Protein AF-A0A1A8K3P5-F1 (afdb_monomer_lite)

Organism: Nothobranchius kuhntae (NCBI:txid321403)

Foldseek 3Di:
DPPCPDPVNCVVQVVVVHDDDDDDPPCCCPPPCCNVPPVVVVD

Secondary structure (DSSP, 8-state):
--GGGSHHHHHHHHHTT---PPPPTT-HHHH-HHHHHTGGGG-

Radius of gyration: 12.73 Å; chains: 1; bounding box: 22×21×31 Å

Sequence (43 aa):
MRAHLTDGVKKQVKQMISELAVIPGGLTKELQPLDIGVNRAFK

pLDDT: mean 93.69, std 4.82, range [69.62, 98.38]

Structure (mmCIF, N/CA/C/O backbone):
data_AF-A0A1A8K3P5-F1
#
_entry.id   AF-A0A1A8K3P5-F1
#
loop_
_atom_site.group_PDB
_atom_site.id
_atom_site.type_symbol
_atom_site.label_atom_id
_atom_site.label_alt_id
_atom_site.label_comp_id
_atom_site.label_asym_id
_atom_site.label_entity_id
_atom_site.label_seq_id
_atom_site.pdbx_PDB_ins_code
_atom_site.Cartn_x
_atom_site.Cartn_y
_atom_site.Cartn_z
_atom_site.occupancy
_atom_site.B_iso_or_equiv
_atom_site.auth_seq_id
_atom_site.auth_comp_id
_atom_site.auth_asym_id
_atom_site.auth_atom_id
_atom_site.pdbx_PDB_model_num
ATOM 1 N N . MET A 1 1 ? -7.977 -11.870 -1.451 1.00 69.62 1 MET A N 1
ATOM 2 C CA . MET A 1 1 ? -7.987 -11.103 -0.182 1.00 69.62 1 MET A CA 1
ATOM 3 C C . MET A 1 1 ? -7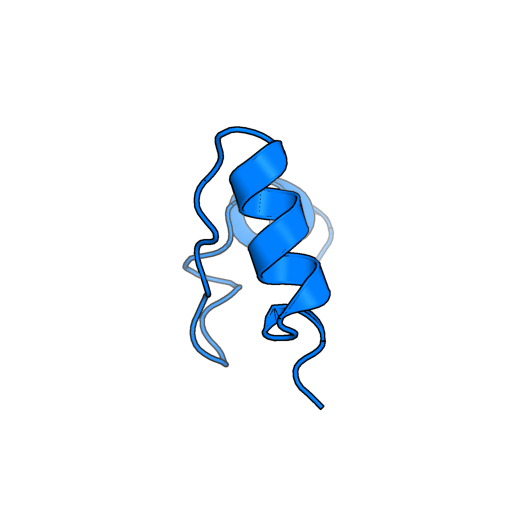.112 -9.860 -0.348 1.00 69.62 1 MET A C 1
ATOM 5 O O . MET A 1 1 ? -6.008 -9.997 -0.856 1.00 69.62 1 MET A O 1
ATOM 9 N N . ARG A 1 2 ? -7.587 -8.652 -0.001 1.00 89.50 2 ARG A N 1
ATOM 10 C CA . ARG A 1 2 ? -6.801 -7.401 -0.106 1.00 89.50 2 ARG A CA 1
ATOM 11 C C . ARG A 1 2 ? -6.126 -7.095 1.238 1.00 89.50 2 ARG A C 1
ATOM 13 O O . ARG A 1 2 ? -6.698 -6.392 2.062 1.00 89.50 2 ARG A O 1
ATOM 20 N N . ALA A 1 3 ? -4.931 -7.649 1.468 1.00 92.00 3 ALA A N 1
ATOM 21 C CA . ALA A 1 3 ? -4.233 -7.568 2.762 1.00 92.00 3 ALA A CA 1
ATOM 22 C C . ALA A 1 3 ? -4.003 -6.123 3.257 1.00 92.00 3 ALA A C 1
ATOM 24 O O . ALA A 1 3 ? -4.149 -5.844 4.446 1.00 92.00 3 ALA A O 1
ATOM 25 N N . HIS A 1 4 ? -3.745 -5.189 2.336 1.00 93.00 4 HIS A N 1
ATOM 26 C CA . HIS A 1 4 ? -3.540 -3.767 2.632 1.00 93.00 4 HIS A CA 1
ATOM 27 C C . HIS A 1 4 ? -4.798 -3.034 3.140 1.00 93.00 4 HIS A C 1
ATOM 29 O O . HIS A 1 4 ? -4.691 -1.900 3.585 1.00 93.00 4 HIS A O 1
ATOM 35 N N . LEU A 1 5 ? -5.988 -3.648 3.085 1.00 94.00 5 LEU A N 1
ATOM 36 C CA . LEU A 1 5 ? -7.244 -3.043 3.555 1.00 94.00 5 LEU A CA 1
ATOM 37 C C . LEU A 1 5 ? -7.705 -3.558 4.921 1.00 94.00 5 LEU A C 1
ATOM 39 O O . LEU A 1 5 ? -8.763 -3.137 5.393 1.00 94.00 5 LEU A O 1
ATOM 43 N N . THR A 1 6 ? -6.953 -4.468 5.538 1.00 96.50 6 THR A N 1
ATOM 44 C CA . THR A 1 6 ? -7.303 -5.005 6.858 1.00 96.50 6 THR A CA 1
ATOM 45 C C . THR A 1 6 ? -7.278 -3.906 7.920 1.00 96.50 6 THR A C 1
ATOM 47 O O . THR A 1 6 ? -6.497 -2.953 7.841 1.00 96.50 6 THR A O 1
ATOM 50 N N . ASP A 1 7 ? -8.119 -4.037 8.944 1.00 96.06 7 ASP A N 1
ATOM 51 C CA . ASP A 1 7 ? -8.208 -3.023 10.000 1.00 96.06 7 ASP A CA 1
ATOM 52 C C . ASP A 1 7 ? -6.915 -2.914 10.814 1.00 96.06 7 ASP A C 1
ATOM 54 O O . ASP A 1 7 ? -6.544 -1.818 11.234 1.00 96.06 7 ASP A O 1
ATOM 58 N N . GLY A 1 8 ? -6.178 -4.022 10.958 1.00 96.94 8 GLY A N 1
ATOM 59 C CA . GLY A 1 8 ? -4.843 -4.026 11.557 1.00 96.94 8 GLY A CA 1
ATOM 60 C C . GLY A 1 8 ? -3.870 -3.112 10.810 1.00 96.94 8 GLY A C 1
ATOM 61 O O . GLY A 1 8 ? -3.234 -2.262 11.432 1.00 96.94 8 GLY A O 1
ATOM 62 N N . VAL A 1 9 ? -3.827 -3.208 9.475 1.00 96.62 9 VAL A N 1
ATOM 63 C CA . VAL A 1 9 ? -2.979 -2.345 8.635 1.00 96.62 9 VAL A CA 1
ATOM 64 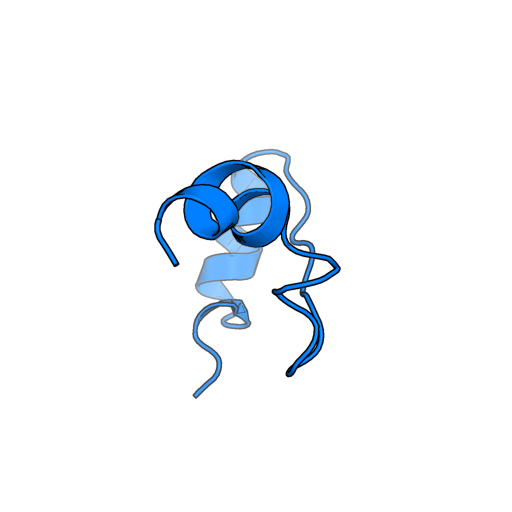C C . VAL A 1 9 ? -3.400 -0.880 8.755 1.00 96.62 9 VAL A C 1
ATOM 66 O O . VAL A 1 9 ? -2.556 -0.018 8.991 1.00 96.62 9 VAL A O 1
ATOM 69 N N . LYS A 1 10 ? -4.703 -0.575 8.676 1.00 95.81 10 LYS A N 1
ATOM 70 C CA . LYS A 1 10 ? -5.199 0.807 8.827 1.00 95.81 10 LYS A CA 1
ATOM 71 C C . LYS A 1 10 ? -4.842 1.404 10.191 1.00 95.81 10 LYS A C 1
ATOM 73 O O . LYS A 1 10 ? -4.458 2.570 10.267 1.00 95.81 10 LYS A O 1
ATOM 78 N N . LYS A 1 11 ? -4.969 0.618 11.266 1.00 97.50 11 LYS A N 1
ATOM 79 C CA . LYS A 1 11 ? -4.615 1.042 12.627 1.00 97.50 11 LYS A CA 1
ATOM 80 C C . LYS A 1 11 ? -3.121 1.333 12.740 1.00 97.50 11 LYS A C 1
ATOM 82 O O . LYS A 1 11 ? -2.757 2.376 13.276 1.00 97.50 11 LYS A O 1
ATOM 87 N N . GLN A 1 12 ? -2.279 0.451 12.207 1.00 97.75 12 GLN A N 1
ATOM 88 C CA . GLN A 1 12 ? -0.829 0.615 12.238 1.00 97.75 12 GLN A CA 1
ATOM 89 C C . GLN A 1 12 ? -0.378 1.871 11.477 1.00 97.75 12 GLN A C 1
ATOM 91 O O . GLN A 1 12 ? 0.399 2.658 12.007 1.00 97.75 12 GLN A O 1
ATOM 96 N N . VAL A 1 13 ? -0.922 2.120 10.282 1.00 97.44 13 VAL A N 1
ATOM 97 C CA . VAL A 1 13 ? -0.591 3.318 9.488 1.00 97.44 13 VAL A CA 1
ATOM 98 C C . VAL A 1 13 ? -0.983 4.607 10.223 1.00 97.44 13 VAL A C 1
ATOM 100 O O . VAL A 1 13 ? -0.190 5.546 10.279 1.00 97.44 13 VAL A O 1
ATOM 103 N N . LYS A 1 14 ? -2.150 4.634 10.886 1.00 97.19 14 LYS A N 1
ATOM 104 C CA . LYS A 1 14 ? -2.547 5.773 11.734 1.00 97.19 14 LYS A CA 1
ATOM 105 C C . LYS A 1 14 ? -1.601 5.991 12.919 1.00 97.19 14 LYS A C 1
ATOM 107 O O . LYS A 1 14 ? -1.303 7.134 13.245 1.00 97.19 14 LYS A O 1
ATOM 112 N N . GLN A 1 15 ? -1.118 4.920 13.556 1.00 98.38 15 GLN A N 1
ATOM 113 C CA . GLN A 1 15 ? -0.138 5.014 14.651 1.00 98.38 15 GLN A CA 1
ATOM 114 C C . GLN A 1 15 ? 1.207 5.586 14.186 1.00 98.38 15 GLN A C 1
ATOM 116 O O . GLN A 1 15 ? 1.901 6.224 14.969 1.00 98.38 15 GLN A O 1
ATOM 121 N N . MET A 1 16 ? 1.547 5.404 12.910 1.00 98.12 16 MET A N 1
ATOM 122 C CA . MET A 1 16 ? 2.727 5.996 12.277 1.00 98.12 16 MET A CA 1
ATOM 123 C C . MET A 1 16 ? 2.520 7.455 11.837 1.00 98.12 16 MET A C 1
ATOM 125 O O . MET A 1 16 ? 3.378 7.997 11.146 1.00 98.12 16 MET A O 1
ATOM 129 N N . ILE A 1 17 ? 1.396 8.093 12.194 1.00 97.69 17 ILE A N 1
ATOM 130 C CA . ILE A 1 17 ? 1.059 9.468 11.780 1.00 97.69 17 ILE A CA 1
ATOM 131 C C . ILE A 1 17 ? 1.109 9.590 10.246 1.00 97.69 17 ILE A C 1
ATOM 133 O O . ILE A 1 17 ? 1.697 10.501 9.673 1.00 97.69 17 ILE A O 1
ATOM 137 N N . SER A 1 18 ? 0.549 8.592 9.567 1.00 96.94 18 SER A N 1
ATOM 138 C CA . SER A 1 18 ? 0.582 8.468 8.112 1.00 96.94 18 SER A CA 1
ATOM 139 C C . SER A 1 18 ? -0.815 8.193 7.564 1.00 96.94 18 SER A C 1
ATOM 141 O O . SER A 1 18 ? -1.691 7.687 8.271 1.00 96.94 18 SER A O 1
ATOM 143 N N . GLU A 1 19 ? -1.016 8.490 6.281 1.00 94.69 19 GLU A N 1
ATOM 144 C CA . GLU A 1 19 ? -2.232 8.136 5.551 1.00 94.69 19 GLU A CA 1
ATOM 145 C C . GLU A 1 19 ? -1.977 7.007 4.554 1.00 94.69 19 GLU A C 1
ATOM 147 O O . GLU A 1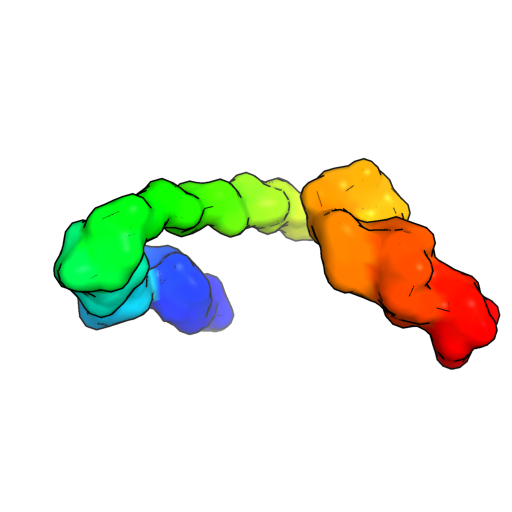 19 ? -0.929 6.932 3.911 1.00 94.69 19 GLU A O 1
ATOM 152 N N . LEU A 1 20 ? -2.956 6.109 4.422 1.00 94.31 20 LEU A N 1
ATOM 153 C CA . LEU A 1 20 ? -2.884 4.997 3.482 1.00 94.31 20 LEU A CA 1
ATOM 154 C C . LEU A 1 20 ? -3.480 5.408 2.132 1.00 94.31 20 LEU A C 1
ATOM 156 O O . LEU A 1 20 ? -4.701 5.472 1.986 1.00 94.31 20 LEU A O 1
ATOM 160 N N . ALA A 1 21 ? -2.625 5.599 1.129 1.00 93.88 21 ALA A N 1
ATOM 161 C CA . ALA A 1 21 ? -3.048 5.751 -0.260 1.00 93.88 21 ALA A CA 1
ATOM 162 C C . ALA A 1 21 ? -3.260 4.373 -0.911 1.00 93.88 21 ALA A C 1
ATOM 164 O O . ALA A 1 21 ? -2.339 3.558 -0.988 1.00 93.88 21 ALA A O 1
ATOM 165 N N . VAL A 1 22 ? -4.476 4.105 -1.393 1.00 93.69 22 VAL A N 1
ATOM 166 C CA . VAL A 1 22 ? -4.819 2.854 -2.087 1.00 93.69 22 VAL A CA 1
ATOM 167 C C . VAL A 1 22 ? -4.889 3.112 -3.586 1.00 93.69 22 VAL A C 1
ATOM 169 O O . VAL A 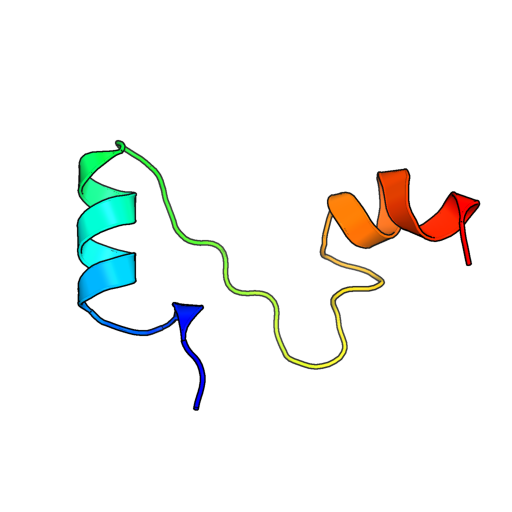1 22 ? -5.701 3.909 -4.046 1.00 93.69 22 VAL A O 1
ATOM 172 N N . ILE A 1 23 ? -4.064 2.402 -4.353 1.00 94.50 23 ILE A N 1
ATOM 173 C CA . ILE A 1 23 ? -4.054 2.492 -5.815 1.00 94.50 23 ILE A CA 1
ATOM 174 C C . ILE A 1 23 ? -5.110 1.531 -6.380 1.00 94.50 23 ILE A C 1
ATOM 176 O O . ILE A 1 23 ? -5.115 0.351 -6.007 1.00 94.50 23 ILE A O 1
ATOM 180 N N . PRO A 1 24 ? -6.005 1.991 -7.273 1.00 92.06 24 PRO A N 1
ATOM 181 C CA . PRO A 1 24 ? -6.950 1.113 -7.949 1.00 92.06 24 PRO A CA 1
ATOM 182 C C . PRO A 1 24 ? -6.248 0.002 -8.738 1.00 92.06 24 PRO A C 1
ATOM 184 O O . PRO A 1 24 ? -5.136 0.164 -9.245 1.00 92.06 24 PRO A O 1
ATOM 187 N N . GLY A 1 25 ? -6.915 -1.146 -8.861 1.00 91.69 25 GLY A N 1
ATOM 188 C CA . GLY A 1 25 ? -6.378 -2.275 -9.617 1.00 91.69 25 GLY A CA 1
ATOM 189 C C . GLY A 1 25 ? -6.072 -1.886 -11.065 1.00 91.69 25 GLY A C 1
ATOM 190 O O . GLY A 1 25 ? -6.8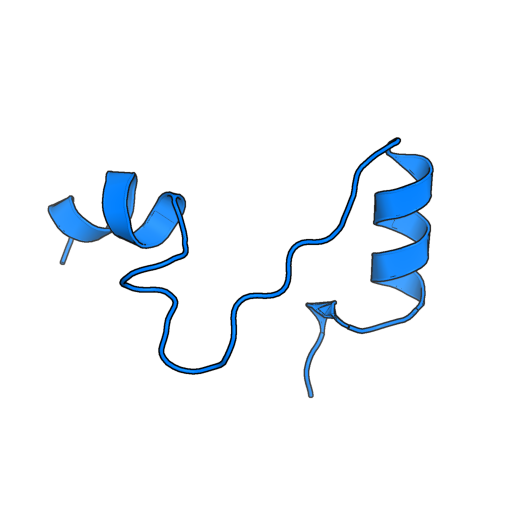79 -1.228 -11.710 1.00 91.69 25 GLY A O 1
ATOM 191 N N . GLY A 1 26 ? -4.905 -2.298 -11.562 1.00 93.56 26 GLY A N 1
ATOM 192 C CA . GLY A 1 26 ? -4.451 -2.013 -12.928 1.00 93.56 26 GLY A CA 1
ATOM 193 C C . GLY A 1 26 ? -3.622 -0.735 -13.085 1.00 93.56 26 GLY A C 1
ATOM 194 O O . GLY A 1 26 ? -2.892 -0.631 -14.062 1.00 93.56 26 GLY A O 1
ATOM 195 N N . LEU A 1 27 ? -3.642 0.182 -12.111 1.00 95.88 27 LEU A N 1
ATOM 196 C CA . LEU A 1 27 ? -3.006 1.500 -12.251 1.00 95.88 27 LEU A CA 1
ATOM 197 C C . LEU A 1 27 ? -1.604 1.605 -11.628 1.00 95.88 27 LEU A C 1
ATOM 199 O O . LEU A 1 27 ? -1.048 2.696 -11.548 1.00 95.88 27 LEU A O 1
ATOM 203 N N . THR A 1 28 ? -0.988 0.510 -11.163 1.00 93.81 28 THR A N 1
ATOM 204 C CA . THR A 1 28 ? 0.314 0.607 -10.465 1.00 93.81 28 THR A CA 1
ATOM 205 C C . THR A 1 28 ? 1.428 1.142 -11.365 1.00 93.81 28 THR A C 1
ATOM 207 O O . THR A 1 28 ? 2.235 1.949 -10.918 1.00 93.81 28 THR A O 1
ATOM 210 N N . LYS A 1 29 ? 1.409 0.806 -12.661 1.00 93.00 29 LYS A N 1
ATOM 211 C CA . LYS A 1 29 ? 2.368 1.314 -13.659 1.00 93.00 29 LYS A CA 1
ATOM 212 C C . LYS A 1 29 ? 2.286 2.827 -13.896 1.00 93.00 29 LYS A C 1
ATOM 214 O O . LYS A 1 29 ? 3.194 3.378 -14.507 1.00 93.00 29 LYS A O 1
ATOM 219 N N . GLU A 1 30 ? 1.211 3.470 -13.449 1.00 94.62 30 GLU A N 1
ATOM 220 C CA . GLU A 1 30 ? 0.910 4.887 -13.690 1.00 94.62 30 GLU A CA 1
ATOM 221 C C . GLU A 1 30 ? 0.892 5.706 -12.401 1.00 94.62 30 GLU A C 1
ATOM 223 O O . GLU A 1 30 ? 1.257 6.877 -12.415 1.00 94.62 30 GLU A O 1
ATOM 228 N N . LEU A 1 31 ? 0.477 5.094 -11.287 1.00 95.38 31 LEU A N 1
ATOM 229 C CA . LEU A 1 31 ? 0.230 5.787 -10.024 1.00 95.38 31 LEU A CA 1
ATOM 230 C C . LEU A 1 31 ? 1.138 5.334 -8.879 1.00 95.38 31 LEU A C 1
ATOM 232 O O . LEU A 1 31 ? 1.175 6.008 -7.853 1.00 95.38 31 LEU A O 1
ATOM 236 N N . GLN A 1 32 ? 1.856 4.209 -8.999 1.00 95.69 32 GLN A N 1
ATOM 237 C CA . GLN A 1 32 ? 2.742 3.748 -7.931 1.00 95.69 32 GLN A CA 1
ATOM 238 C C . GLN A 1 32 ? 4.163 4.286 -8.153 1.00 95.69 32 GLN A C 1
ATOM 240 O O . GLN A 1 32 ? 4.829 3.860 -9.099 1.00 95.69 32 GLN A O 1
ATOM 245 N N . PRO A 1 33 ? 4.689 5.144 -7.255 1.00 94.69 33 PRO A N 1
ATOM 246 C CA . PRO A 1 33 ? 6.012 5.744 -7.433 1.00 94.69 33 PRO A CA 1
ATOM 247 C C . PRO A 1 33 ? 7.130 4.712 -7.600 1.00 94.69 33 PRO A C 1
ATOM 249 O O . PRO A 1 33 ? 8.029 4.902 -8.412 1.00 94.69 33 PRO A O 1
ATOM 252 N N . LEU A 1 34 ? 7.046 3.588 -6.881 1.00 94.94 34 LEU A N 1
ATOM 253 C CA . LEU A 1 34 ? 8.015 2.499 -6.989 1.00 94.94 34 LEU A CA 1
ATOM 254 C C . LEU A 1 34 ? 8.004 1.849 -8.380 1.00 94.94 34 LEU A C 1
ATOM 256 O O . LEU A 1 34 ? 9.067 1.592 -8.942 1.00 94.94 34 LEU A O 1
ATOM 260 N N . ASP A 1 35 ? 6.823 1.595 -8.950 1.00 94.19 35 ASP A N 1
ATOM 261 C CA . ASP A 1 35 ? 6.724 0.951 -10.261 1.00 94.19 35 ASP A CA 1
ATOM 262 C C . ASP A 1 35 ? 7.216 1.870 -11.386 1.00 94.19 35 ASP A C 1
ATOM 264 O O . ASP A 1 35 ? 7.872 1.399 -12.315 1.00 94.19 35 ASP A O 1
ATOM 268 N N . ILE A 1 36 ? 6.927 3.169 -11.287 1.00 93.94 36 ILE A N 1
ATOM 269 C CA . ILE A 1 36 ? 7.296 4.172 -12.295 1.00 93.94 36 ILE A CA 1
ATOM 270 C C . ILE A 1 36 ? 8.775 4.546 -12.189 1.00 93.94 36 ILE A C 1
ATOM 272 O O . ILE A 1 36 ? 9.464 4.623 -13.204 1.00 93.94 36 ILE A O 1
ATOM 276 N N . GLY A 1 37 ? 9.241 4.822 -10.970 1.00 93.31 37 GLY A N 1
ATOM 277 C CA . GLY A 1 37 ? 10.551 5.415 -10.716 1.00 93.31 37 GLY A CA 1
ATOM 278 C C . GLY A 1 37 ? 11.677 4.399 -10.564 1.00 93.31 37 GLY A C 1
ATOM 279 O O . GLY A 1 37 ? 12.811 4.707 -10.911 1.00 93.31 37 GLY A O 1
ATOM 280 N N . VAL A 1 38 ? 11.378 3.194 -10.069 1.00 94.12 38 VAL A N 1
ATOM 281 C CA . VAL A 1 38 ? 12.398 2.168 -9.805 1.00 94.12 38 VAL A CA 1
ATOM 282 C C . VAL A 1 38 ? 12.185 0.967 -10.714 1.00 94.12 38 VAL A C 1
ATOM 284 O O . VAL A 1 38 ? 13.029 0.679 -11.557 1.00 94.12 38 VAL A O 1
ATOM 287 N N . ASN A 1 39 ? 11.038 0.290 -10.612 1.00 94.38 39 ASN A N 1
ATOM 288 C CA . ASN A 1 39 ? 10.851 -0.998 -11.287 1.00 94.38 39 ASN A CA 1
ATOM 289 C C . ASN A 1 39 ? 10.824 -0.882 -12.815 1.00 94.38 39 ASN A C 1
ATOM 291 O O . ASN A 1 39 ? 11.097 -1.870 -13.489 1.00 94.38 39 ASN A O 1
ATOM 295 N N . ARG A 1 40 ? 10.500 0.289 -13.377 1.00 90.25 40 ARG A N 1
ATOM 296 C CA . ARG A 1 40 ? 10.490 0.509 -14.831 1.00 90.25 40 ARG A CA 1
ATOM 297 C C . ARG A 1 40 ? 11.848 0.240 -15.482 1.00 90.25 40 ARG A C 1
ATOM 299 O O . ARG A 1 40 ? 11.866 -0.228 -16.609 1.00 90.25 40 ARG A O 1
ATOM 306 N N . ALA A 1 41 ? 12.955 0.514 -14.792 1.00 90.19 41 ALA A N 1
ATOM 307 C CA . ALA A 1 41 ? 14.300 0.283 -15.320 1.00 90.19 41 ALA A CA 1
ATOM 308 C C . ALA A 1 41 ? 14.721 -1.201 -15.310 1.00 90.19 41 ALA A C 1
ATOM 310 O O . ALA A 1 41 ? 15.709 -1.555 -15.945 1.00 90.19 41 ALA A O 1
ATOM 311 N N . PHE A 1 42 ? 13.988 -2.056 -14.590 1.00 90.19 42 PHE A N 1
ATOM 312 C CA . PHE A 1 42 ? 14.278 -3.488 -14.432 1.00 90.19 42 PHE A CA 1
ATOM 313 C C . PHE A 1 42 ? 13.283 -4.392 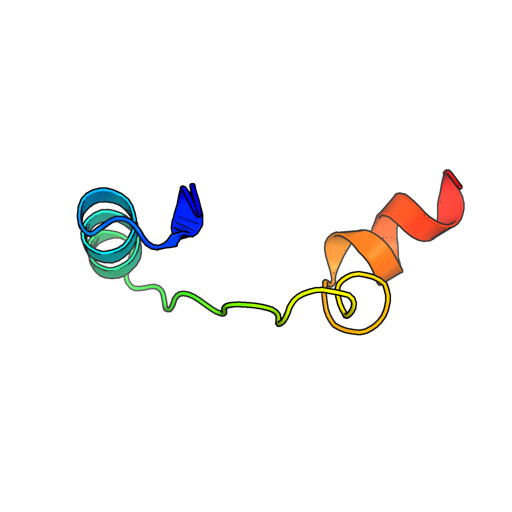-15.180 1.00 90.19 42 PHE A C 1
ATOM 315 O O . PHE A 1 42 ? 13.323 -5.610 -15.010 1.00 90.19 42 PHE A O 1
ATOM 322 N N . LYS A 1 43 ? 12.362 -3.801 -15.947 1.00 80.50 43 LYS A N 1
ATOM 323 C CA . LYS A 1 43 ? 11.351 -4.495 -16.754 1.00 80.50 43 LYS A CA 1
ATOM 324 C C . LYS A 1 43 ? 11.674 -4.391 -18.238 1.00 80.50 43 LYS A C 1
ATOM 326 O O . LYS A 1 43 ? 12.322 -3.398 -18.630 1.00 80.50 43 LYS A O 1
#